Protein AF-A0A3S2DF10-F1 (afdb_monomer)

Sequence (68 aa):
MMVAGIGCRKGVGVEDVLAAIETALEAHGLAMTALSALATAAFKKDEEAIAAAGRTLSLPVIVVDDSA

Radius of gyration: 11.54 Å; Cα contacts (8 Å, |Δi|>4): 86; chains: 1; bounding box: 27×20×29 Å

Foldseek 3Di:
DDEAEDDDDPPDALVNRLVVLCVVQVVVVHDLVVHQAYEYEPPCPPPPSRVVNCVVSVHHYHYDYPPD

Secondary structure (DSSP, 8-state):
--EEE----TT--HHHHHHHHHHHHHTTT--GGG--EEEEETT-TT-HHHHHHHHHTT--EEEEPS--

Nearest PDB structures (foldseek):
  2w6k-assembly1_A  TM=9.568E-01  e=1.698E-04  Pseudomonas aeruginosa
  2w6l-assembly1_A  TM=9.592E-01  e=2.756E-04  Pseudomonas aeruginosa
  3by5-assembly1_A-2  TM=9.076E-01  e=1.380E-04  Agrobacterium fabrum str. C58
  2h3g-assembly1_X-2  TM=7.735E-01  e=2.601E-01  Bacillus anthracis str. Ames
  3lrx-assembly3_C  TM=4.475E-01  e=2.380E+00  Pyrococcus furiosus

Mean predicted aligned error: 4.53 Å

pLDDT: mean 87.8, std 12.15, range [50.38, 96.69]

Solvent-accessible surface area (backbone atoms only — not comparable to full-atom values): 4144 Å² total; per-residue (Å²): 137,38,71,48,79,53,86,83,65,92,88,57,50,38,66,59,53,46,51,52,52,50,54,58,30,52,77,68,77,42,59,82,82,62,51,63,28,39,32,34,62,55,93,48,90,78,50,59,25,59,57,45,35,21,59,77,68,73,31,57,69,44,74,44,68,90,85,123

Structure (mmCIF, N/CA/C/O backbone):
data_AF-A0A3S2DF10-F1
#
_entry.id   AF-A0A3S2DF10-F1
#
loop_
_atom_site.group_PDB
_atom_site.id
_atom_site.type_symbol
_atom_site.label_atom_id
_atom_site.label_alt_id
_atom_site.label_comp_id
_atom_site.label_asym_id
_atom_site.label_entity_id
_atom_site.label_seq_id
_atom_site.pdbx_PDB_ins_code
_atom_site.Cartn_x
_atom_site.Cartn_y
_atom_site.Cartn_z
_atom_site.occupancy
_atom_site.B_iso_or_equiv
_atom_site.auth_seq_id
_atom_site.auth_comp_id
_atom_site.auth_asym_id
_atom_site.auth_atom_id
_atom_site.pdbx_PDB_model_num
ATOM 1 N N . MET A 1 1 ? -13.549 -6.609 -0.717 1.00 82.69 1 MET A N 1
ATOM 2 C CA . MET A 1 1 ? -12.077 -6.580 -0.832 1.00 82.69 1 MET A CA 1
ATOM 3 C C . MET A 1 1 ? -11.708 -5.289 -1.537 1.00 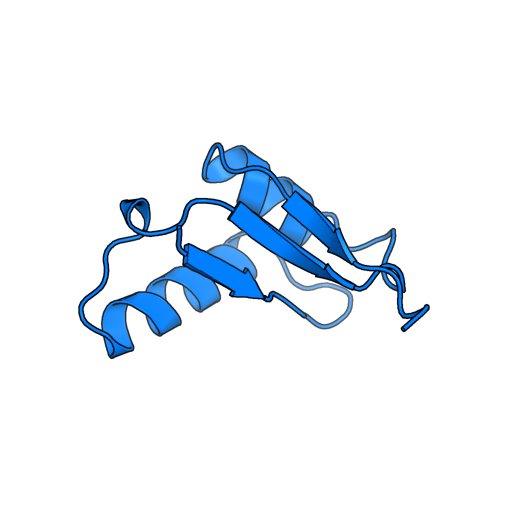82.69 1 MET A C 1
ATOM 5 O O . MET A 1 1 ? -12.328 -5.006 -2.556 1.00 82.69 1 MET A O 1
ATOM 9 N N . MET A 1 2 ? -10.783 -4.503 -0.989 1.00 93.75 2 MET A N 1
ATOM 10 C CA . MET A 1 2 ? -10.355 -3.228 -1.580 1.00 93.75 2 MET A CA 1
ATOM 11 C C . MET A 1 2 ? -8.853 -3.279 -1.865 1.00 93.75 2 MET A C 1
ATOM 13 O O . MET A 1 2 ? -8.093 -3.805 -1.053 1.00 93.75 2 MET A O 1
ATOM 17 N N . VAL A 1 3 ? -8.432 -2.778 -3.024 1.00 94.81 3 VAL A N 1
ATOM 18 C CA . VAL A 1 3 ? -7.037 -2.832 -3.481 1.00 94.81 3 VAL A CA 1
ATOM 19 C C . VAL A 1 3 ? -6.610 -1.439 -3.918 1.00 94.81 3 VAL A C 1
ATOM 21 O O . VAL A 1 3 ? -7.331 -0.798 -4.680 1.00 94.81 3 VAL A O 1
ATOM 24 N N . ALA A 1 4 ? -5.447 -0.982 -3.454 1.00 94.88 4 ALA A N 1
ATOM 25 C CA . ALA A 1 4 ? -4.872 0.288 -3.888 1.00 94.88 4 ALA A CA 1
ATOM 26 C C . ALA A 1 4 ? -3.871 0.050 -5.026 1.00 94.88 4 ALA A C 1
ATOM 28 O O . ALA A 1 4 ? -2.874 -0.647 -4.844 1.00 94.88 4 ALA A O 1
ATOM 29 N N . GLY A 1 5 ? -4.143 0.621 -6.201 1.00 93.56 5 GLY A N 1
ATOM 30 C CA . GLY A 1 5 ? -3.195 0.652 -7.314 1.00 93.56 5 GLY A CA 1
ATOM 31 C C . GLY A 1 5 ? -2.162 1.754 -7.097 1.00 93.56 5 GLY A C 1
ATOM 32 O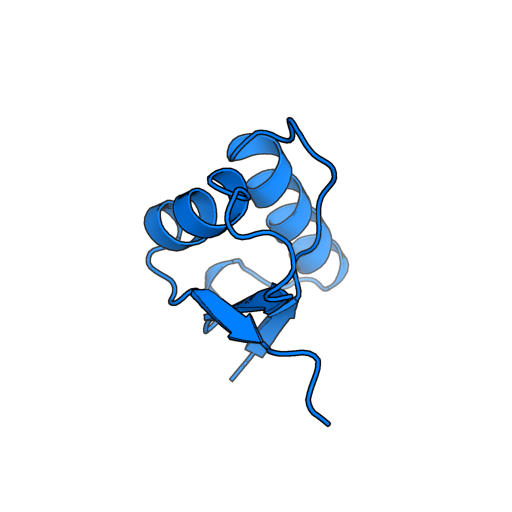 O . GLY A 1 5 ? -2.523 2.925 -7.020 1.00 93.56 5 GLY A O 1
ATOM 33 N N . ILE A 1 6 ? -0.889 1.385 -6.995 1.00 92.38 6 ILE A N 1
ATOM 34 C CA . ILE A 1 6 ? 0.220 2.283 -6.687 1.00 92.38 6 ILE A CA 1
ATOM 35 C C . ILE A 1 6 ? 1.151 2.369 -7.891 1.00 92.38 6 ILE A C 1
ATOM 37 O O . ILE A 1 6 ? 1.605 1.357 -8.422 1.00 92.38 6 ILE A O 1
ATOM 41 N N . GLY A 1 7 ? 1.476 3.595 -8.292 1.00 89.00 7 GLY A N 1
ATOM 42 C CA . GLY A 1 7 ? 2.537 3.870 -9.251 1.00 89.00 7 GLY A CA 1
ATOM 43 C C . GLY A 1 7 ? 3.300 5.119 -8.836 1.00 89.00 7 GLY A C 1
ATOM 44 O O . GLY A 1 7 ? 2.698 6.167 -8.614 1.00 89.00 7 GLY A O 1
ATOM 45 N N . CYS A 1 8 ? 4.625 5.024 -8.742 1.00 86.62 8 CYS A N 1
ATOM 46 C CA . CYS A 1 8 ? 5.475 6.152 -8.360 1.00 86.62 8 CYS A CA 1
ATOM 47 C C . CYS A 1 8 ? 6.526 6.484 -9.434 1.00 86.62 8 CYS 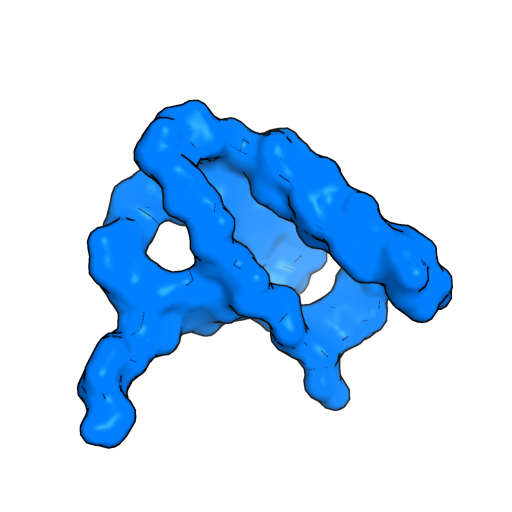A C 1
ATOM 49 O O . CYS A 1 8 ? 6.526 5.921 -10.524 1.00 86.62 8 CYS A O 1
ATOM 51 N N . ARG A 1 9 ? 7.388 7.479 -9.217 1.00 86.44 9 ARG A N 1
ATOM 52 C CA . ARG A 1 9 ? 8.556 7.716 -10.090 1.00 86.44 9 ARG A CA 1
ATOM 53 C C . ARG A 1 9 ? 9.771 6.987 -9.507 1.00 86.44 9 ARG A C 1
ATOM 55 O O . ARG A 1 9 ? 9.747 6.557 -8.360 1.00 86.44 9 ARG A O 1
ATOM 62 N N . LYS A 1 10 ? 10.851 6.856 -10.285 1.00 80.50 10 LYS A N 1
ATOM 63 C CA . LYS A 1 10 ? 12.125 6.340 -9.754 1.00 80.50 10 LYS A CA 1
ATOM 64 C C . LYS A 1 10 ? 12.627 7.246 -8.623 1.00 80.50 10 LYS A C 1
ATOM 66 O O . LYS A 1 10 ? 12.542 8.465 -8.749 1.00 80.50 10 LYS A O 1
ATOM 71 N N . GLY A 1 11 ? 13.172 6.643 -7.565 1.00 82.44 11 GLY A N 1
ATOM 72 C CA . GLY A 1 11 ? 13.732 7.360 -6.413 1.00 82.44 11 GLY A CA 1
ATOM 73 C C . GLY A 1 11 ? 12.716 7.794 -5.350 1.00 82.44 11 GLY A C 1
ATOM 74 O O . GLY A 1 11 ? 13.098 8.514 -4.437 1.00 82.44 11 GLY A O 1
ATOM 75 N N . VAL A 1 12 ? 11.451 7.377 -5.458 1.00 89.25 12 VAL A N 1
ATOM 76 C CA . VAL A 1 12 ? 10.439 7.597 -4.411 1.00 89.25 12 VAL A CA 1
ATOM 77 C C . VAL A 1 12 ? 10.722 6.691 -3.211 1.00 89.25 12 VAL A C 1
ATOM 79 O O . VAL A 1 12 ? 11.067 5.521 -3.394 1.00 89.25 12 VAL A O 1
ATOM 82 N N . GLY A 1 13 ? 10.605 7.234 -1.997 1.00 90.69 13 GLY A N 1
ATOM 83 C CA . GLY A 1 13 ? 10.821 6.495 -0.756 1.00 90.69 13 GLY A CA 1
ATOM 84 C C . GLY A 1 13 ? 9.587 5.713 -0.301 1.00 90.69 13 GLY A C 1
ATOM 85 O O . GLY A 1 13 ? 8.469 5.952 -0.749 1.00 90.69 13 GLY A O 1
ATOM 86 N N . VAL A 1 14 ? 9.784 4.779 0.633 1.00 92.88 14 VAL A N 1
ATOM 87 C CA . VAL A 1 14 ? 8.683 4.014 1.252 1.00 92.88 14 VAL A CA 1
ATOM 88 C C . VAL A 1 14 ? 7.685 4.947 1.940 1.00 92.88 14 VAL A C 1
ATOM 90 O O . VAL A 1 14 ? 6.481 4.789 1.771 1.00 92.88 14 VAL A O 1
ATOM 93 N N . 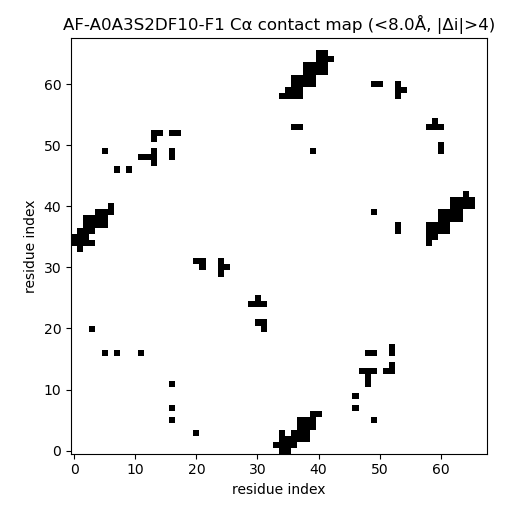GLU A 1 15 ? 8.190 5.949 2.661 1.00 94.56 15 GLU A N 1
ATOM 94 C CA . GLU A 1 15 ? 7.380 6.920 3.405 1.00 94.56 15 GLU A CA 1
ATOM 95 C C . GLU A 1 15 ? 6.469 7.736 2.479 1.00 94.56 15 GLU A C 1
ATOM 97 O O . GLU A 1 15 ? 5.307 7.956 2.801 1.00 94.56 15 GLU A O 1
ATOM 102 N N . ASP A 1 16 ? 6.957 8.116 1.294 1.00 94.31 16 ASP A N 1
ATOM 103 C CA . ASP A 1 16 ? 6.155 8.835 0.297 1.00 94.31 16 ASP A CA 1
ATOM 104 C C . ASP A 1 16 ? 4.997 7.967 -0.217 1.00 94.31 16 ASP A C 1
ATOM 106 O O . ASP A 1 16 ? 3.885 8.453 -0.426 1.00 94.31 16 ASP A O 1
ATOM 110 N N . VAL A 1 17 ? 5.247 6.666 -0.412 1.00 93.88 17 VAL A N 1
ATOM 111 C CA . VAL A 1 17 ? 4.209 5.708 -0.813 1.00 93.88 17 VAL A CA 1
ATOM 112 C C . VAL A 1 17 ? 3.169 5.557 0.294 1.00 93.88 17 VAL A C 1
ATOM 114 O O . VAL A 1 17 ? 1.974 5.589 0.006 1.00 93.88 17 VAL A O 1
ATOM 117 N N . LEU A 1 18 ? 3.5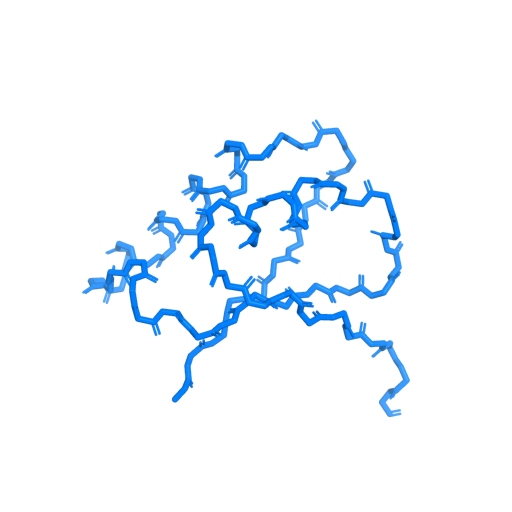97 5.424 1.551 1.00 95.25 18 LEU A N 1
ATOM 118 C CA . LEU A 1 18 ? 2.686 5.308 2.693 1.00 95.25 18 LEU A CA 1
ATOM 119 C C . LEU A 1 18 ? 1.833 6.571 2.860 1.00 95.25 18 LEU A C 1
ATOM 121 O O . LEU A 1 18 ? 0.612 6.456 2.962 1.00 95.25 18 LEU A O 1
ATOM 125 N N . ALA A 1 19 ? 2.448 7.753 2.784 1.00 96.00 19 ALA A N 1
ATOM 126 C CA . ALA A 1 19 ? 1.747 9.032 2.862 1.00 96.00 19 ALA A CA 1
ATOM 127 C C . ALA A 1 19 ? 0.726 9.197 1.725 1.00 96.00 19 ALA A C 1
ATOM 129 O O . ALA A 1 19 ? -0.385 9.681 1.949 1.00 96.00 19 ALA A O 1
ATOM 130 N N . ALA A 1 20 ? 1.062 8.759 0.506 1.00 95.50 20 ALA A N 1
ATOM 131 C CA . ALA A 1 20 ? 0.132 8.790 -0.621 1.00 95.50 20 ALA A CA 1
ATOM 132 C C . ALA A 1 20 ? -1.073 7.857 -0.413 1.00 95.50 20 ALA A C 1
ATOM 134 O O . ALA A 1 20 ? -2.198 8.232 -0.748 1.00 95.50 20 ALA A O 1
ATOM 135 N N . ILE A 1 21 ? -0.854 6.660 0.147 1.00 95.19 21 ILE A N 1
ATOM 136 C CA . ILE A 1 21 ? -1.936 5.717 0.465 1.00 95.19 21 ILE A CA 1
ATOM 137 C C . ILE A 1 21 ? -2.847 6.302 1.548 1.00 95.19 21 ILE A C 1
ATOM 139 O O . ILE A 1 21 ? -4.063 6.321 1.366 1.00 95.19 21 ILE A O 1
ATOM 143 N N . GLU A 1 22 ? -2.269 6.797 2.642 1.00 96.06 22 GLU A N 1
ATOM 144 C CA . GLU A 1 22 ? -3.016 7.398 3.751 1.00 96.06 22 GLU A CA 1
ATOM 145 C C . GLU A 1 22 ? -3.861 8.577 3.265 1.00 96.06 22 GLU A C 1
ATOM 147 O O . GLU A 1 22 ? -5.079 8.560 3.421 1.00 96.06 22 GLU A O 1
ATOM 152 N N . THR A 1 23 ? -3.247 9.522 2.547 1.00 96.56 23 THR A N 1
ATOM 153 C CA . THR A 1 23 ? -3.944 10.694 1.991 1.00 96.56 23 THR A CA 1
ATOM 154 C C . THR A 1 23 ? -5.120 10.287 1.097 1.00 96.56 23 THR A C 1
ATOM 156 O O . THR A 1 23 ? -6.197 10.885 1.159 1.00 96.56 23 THR A O 1
ATOM 159 N N . ALA A 1 24 ? -4.942 9.265 0.253 1.00 95.69 24 ALA A N 1
ATOM 160 C CA . ALA A 1 24 ? -6.003 8.794 -0.634 1.00 95.69 24 ALA A CA 1
ATOM 161 C C . ALA A 1 24 ? -7.169 8.160 0.140 1.00 95.69 24 ALA A C 1
ATOM 163 O O . ALA A 1 24 ? -8.329 8.356 -0.223 1.00 95.69 24 ALA A O 1
ATOM 164 N N . LEU A 1 25 ? -6.881 7.411 1.204 1.00 95.69 25 LEU A N 1
ATOM 165 C CA . LEU A 1 25 ? -7.915 6.800 2.036 1.00 95.69 25 LEU A CA 1
ATOM 166 C C . LEU A 1 25 ? -8.645 7.842 2.884 1.00 95.69 25 LEU A C 1
ATOM 168 O O . LEU A 1 25 ? -9.877 7.824 2.929 1.00 95.69 25 LEU A O 1
ATOM 172 N N . GLU A 1 26 ? -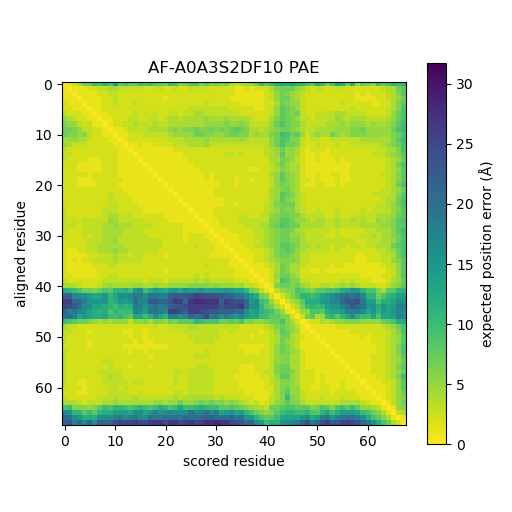7.919 8.784 3.484 1.00 95.88 26 GLU A N 1
ATOM 173 C CA . GLU A 1 26 ? -8.490 9.883 4.267 1.00 95.88 26 GLU A CA 1
ATOM 174 C C . GLU A 1 26 ? -9.445 10.742 3.436 1.00 95.88 26 GLU A C 1
ATOM 176 O O . GLU A 1 26 ? -10.536 11.076 3.905 1.00 95.88 26 GLU A O 1
ATOM 181 N N . ALA A 1 27 ? -9.103 11.018 2.173 1.00 95.88 27 ALA A N 1
ATOM 182 C CA . ALA A 1 27 ? -9.978 11.732 1.240 1.00 95.88 27 ALA A CA 1
ATOM 183 C C . ALA A 1 27 ? -11.337 11.035 1.019 1.00 95.88 27 ALA A C 1
ATOM 185 O O . ALA A 1 27 ? -12.308 11.674 0.610 1.00 95.88 27 ALA A O 1
ATOM 186 N N . HIS A 1 28 ? -11.421 9.737 1.316 1.00 93.75 28 HIS A N 1
ATOM 187 C CA . HIS A 1 28 ? -12.637 8.931 1.241 1.00 93.75 28 HIS A CA 1
ATOM 188 C C . HIS A 1 28 ? -13.168 8.494 2.616 1.00 93.75 28 HIS A C 1
ATOM 190 O O . HIS A 1 28 ? -14.107 7.698 2.675 1.00 93.75 28 HIS A O 1
ATOM 196 N N . GLY A 1 29 ? -12.607 9.007 3.718 1.00 95.06 29 GLY A N 1
ATOM 197 C CA . GLY A 1 29 ? -12.992 8.624 5.080 1.00 95.06 29 GLY A CA 1
ATOM 198 C C . GLY A 1 29 ? -12.706 7.153 5.403 1.00 95.06 29 GLY A C 1
ATOM 199 O O . GLY A 1 29 ? -13.409 6.548 6.215 1.00 95.06 29 GLY A O 1
ATOM 200 N N . LEU A 1 30 ? -11.717 6.559 4.735 1.00 95.56 30 LEU A N 1
ATOM 201 C CA . LEU A 1 30 ? -11.320 5.166 4.896 1.00 95.56 30 LEU A CA 1
ATOM 202 C C . LEU A 1 30 ? -10.066 5.063 5.764 1.00 95.56 30 LEU A C 1
ATOM 204 O O . LEU A 1 30 ? -9.196 5.926 5.742 1.00 95.56 30 LEU A O 1
ATOM 208 N N . ALA A 1 31 ? -9.961 3.967 6.509 1.00 93.06 31 ALA A N 1
ATOM 209 C CA . ALA A 1 31 ? -8.757 3.629 7.258 1.00 93.06 31 ALA A CA 1
ATOM 210 C C . ALA A 1 31 ? -7.825 2.740 6.422 1.00 93.06 31 ALA A C 1
ATOM 212 O O . ALA A 1 31 ? -8.288 1.984 5.567 1.00 93.06 31 ALA A O 1
ATOM 213 N N . MET A 1 32 ? -6.528 2.733 6.747 1.00 90.19 32 MET A N 1
ATOM 214 C CA . MET A 1 32 ? -5.530 1.825 6.149 1.00 90.19 32 MET A CA 1
ATOM 215 C C . MET A 1 32 ? -5.953 0.349 6.200 1.00 90.19 32 MET A C 1
ATOM 217 O O . MET A 1 32 ? -5.696 -0.414 5.273 1.00 90.19 32 MET A O 1
ATOM 221 N N . THR A 1 33 ? -6.671 -0.045 7.254 1.00 92.94 33 THR A N 1
ATOM 222 C CA . THR A 1 33 ? -7.205 -1.402 7.454 1.00 92.94 33 THR A CA 1
ATOM 223 C C . THR A 1 33 ? -8.327 -1.784 6.486 1.00 92.94 33 THR A C 1
ATOM 225 O O . THR A 1 33 ? -8.690 -2.957 6.413 1.00 92.94 33 THR A O 1
ATOM 228 N N . ALA A 1 34 ? -8.883 -0.829 5.734 1.00 94.00 34 ALA A N 1
ATOM 229 C CA . ALA A 1 34 ? -9.848 -1.116 4.676 1.00 94.00 34 ALA A CA 1
ATOM 230 C C . ALA A 1 34 ? -9.186 -1.802 3.467 1.00 94.00 34 ALA A C 1
ATOM 232 O O . ALA A 1 34 ? -9.867 -2.496 2.704 1.00 94.00 34 ALA A O 1
ATOM 233 N N . LEU A 1 35 ? -7.871 -1.628 3.291 1.00 95.88 35 LEU A N 1
ATOM 234 C CA . LEU A 1 35 ? -7.121 -2.248 2.208 1.00 95.88 35 LEU A CA 1
ATOM 235 C C . LEU A 1 35 ? -6.858 -3.726 2.483 1.00 95.88 35 LEU A C 1
ATOM 237 O O . LEU A 1 35 ? -6.504 -4.142 3.580 1.00 95.88 35 LEU A O 1
ATOM 241 N N . SER A 1 36 ? -7.018 -4.525 1.435 1.00 96.69 36 SER A N 1
ATOM 242 C CA . SER A 1 36 ? -6.755 -5.964 1.441 1.00 96.69 36 SER A CA 1
ATOM 243 C C . SER A 1 36 ? -5.488 -6.328 0.659 1.00 96.69 36 SER A C 1
ATOM 245 O O . SER A 1 36 ? -4.962 -7.421 0.840 1.00 96.69 36 SER A O 1
ATOM 247 N N . ALA A 1 37 ? -5.018 -5.444 -0.227 1.00 95.62 37 ALA A N 1
ATOM 248 C CA . ALA A 1 37 ? -3.797 -5.608 -1.013 1.00 95.62 37 ALA A CA 1
ATOM 249 C C . ALA A 1 37 ? -3.341 -4.266 -1.613 1.00 95.62 37 ALA A C 1
ATOM 251 O O . ALA A 1 37 ? -4.136 -3.328 -1.742 1.00 95.62 37 ALA A O 1
ATOM 252 N N . LEU A 1 38 ? -2.085 -4.217 -2.049 1.00 94.44 38 LEU A N 1
ATOM 253 C CA . LEU A 1 38 ? -1.566 -3.203 -2.968 1.00 94.44 38 LEU A CA 1
ATOM 254 C C . LEU A 1 38 ? -1.376 -3.831 -4.351 1.00 94.44 38 LEU A C 1
ATOM 256 O O . LEU A 1 38 ? -1.084 -5.022 -4.449 1.00 94.44 38 LEU A O 1
ATOM 260 N N . ALA A 1 39 ? -1.504 -3.049 -5.416 1.00 93.19 39 ALA A N 1
ATOM 261 C CA . ALA A 1 39 ? -1.221 -3.484 -6.780 1.00 93.19 39 ALA A CA 1
ATOM 262 C C . ALA A 1 39 ? -0.256 -2.513 -7.468 1.00 93.19 39 ALA A C 1
ATOM 264 O O . ALA A 1 39 ? -0.365 -1.309 -7.273 1.00 93.19 39 ALA A O 1
ATOM 265 N N . THR A 1 40 ? 0.673 -3.013 -8.279 1.00 91.25 40 THR A N 1
ATOM 266 C CA . THR A 1 40 ? 1.575 -2.192 -9.109 1.00 91.25 40 THR A CA 1
ATOM 267 C C . THR A 1 40 ? 1.831 -2.871 -10.454 1.00 91.25 40 THR A C 1
ATOM 269 O O . THR A 1 40 ? 1.607 -4.072 -10.596 1.00 91.25 40 THR A O 1
ATOM 272 N N . ALA A 1 41 ? 2.285 -2.116 -11.453 1.00 86.69 41 ALA A N 1
ATOM 273 C CA . ALA A 1 41 ? 2.583 -2.637 -12.784 1.00 86.69 41 ALA A CA 1
ATOM 274 C C . ALA A 1 41 ? 3.949 -3.352 -12.843 1.00 86.69 41 ALA A C 1
ATOM 276 O O . ALA A 1 41 ? 4.923 -2.920 -12.221 1.00 86.69 41 ALA A O 1
ATOM 277 N N . ALA A 1 42 ? 4.053 -4.402 -13.664 1.00 69.12 42 ALA A N 1
ATOM 278 C CA . ALA A 1 42 ? 5.260 -5.221 -13.836 1.00 69.12 42 ALA A CA 1
ATOM 279 C C . ALA A 1 42 ? 6.493 -4.448 -14.342 1.00 69.12 42 ALA A C 1
ATOM 281 O O . ALA A 1 42 ? 7.630 -4.854 -14.090 1.00 69.12 42 ALA A O 1
ATOM 282 N N . PHE A 1 43 ? 6.291 -3.306 -15.009 1.00 59.34 43 PHE A N 1
ATOM 283 C CA . PHE A 1 43 ? 7.352 -2.553 -15.688 1.00 59.34 43 PHE A CA 1
ATOM 284 C C . PHE A 1 43 ? 8.347 -1.841 -14.752 1.00 59.34 43 PHE A C 1
ATOM 286 O O . PHE A 1 43 ? 9.210 -1.089 -15.209 1.00 59.34 43 PHE A O 1
ATOM 293 N N . LYS A 1 44 ? 8.258 -2.063 -13.436 1.00 51.88 44 LYS A N 1
ATOM 294 C CA . LYS A 1 44 ? 9.163 -1.469 -12.449 1.00 51.88 44 LYS A CA 1
ATOM 295 C C . LYS A 1 44 ? 9.554 -2.454 -11.359 1.00 51.88 44 LYS A C 1
ATOM 297 O O . LYS A 1 44 ? 9.303 -2.261 -10.174 1.00 51.88 44 LYS A O 1
ATOM 302 N N . LYS A 1 45 ? 10.271 -3.487 -11.787 1.00 50.38 45 LYS A N 1
ATOM 303 C CA . LYS A 1 45 ? 10.958 -4.461 -10.927 1.00 50.38 45 LYS A CA 1
ATOM 304 C C . LYS A 1 45 ? 11.925 -3.831 -9.895 1.00 50.38 45 LYS A C 1
ATOM 306 O O . LYS A 1 45 ? 12.360 -4.537 -8.997 1.00 50.38 45 LYS A O 1
ATOM 311 N N . ASP A 1 46 ? 12.196 -2.524 -10.003 1.00 54.66 46 ASP A N 1
ATOM 312 C CA . ASP A 1 46 ? 13.029 -1.715 -9.100 1.00 54.66 46 ASP A CA 1
ATOM 313 C C . ASP A 1 46 ? 12.232 -0.835 -8.106 1.00 54.66 46 ASP A C 1
ATOM 315 O O . ASP A 1 46 ? 12.823 -0.015 -7.404 1.00 54.66 46 ASP A O 1
ATOM 319 N N . GLU A 1 47 ? 10.897 -0.934 -8.024 1.00 63.00 47 GLU A N 1
ATOM 320 C CA . GLU A 1 47 ? 10.116 -0.182 -7.022 1.00 63.00 47 GLU A CA 1
ATOM 321 C C . GLU A 1 47 ? 10.151 -0.878 -5.650 1.00 63.00 47 GLU A C 1
ATOM 323 O O . GLU A 1 47 ? 9.136 -1.336 -5.115 1.00 63.00 47 GLU A O 1
ATOM 328 N N . GLU A 1 48 ? 11.347 -0.915 -5.049 1.00 78.94 48 GLU A N 1
ATOM 329 C CA . GLU A 1 48 ? 11.559 -1.359 -3.664 1.00 78.94 48 GLU A CA 1
ATOM 330 C C . GLU A 1 48 ? 10.616 -0.644 -2.690 1.00 78.94 48 GLU A C 1
ATOM 332 O O . GLU A 1 48 ? 10.170 -1.252 -1.718 1.00 78.94 48 GLU A O 1
ATOM 337 N N . ALA A 1 49 ? 10.261 0.611 -2.985 1.00 89.50 49 ALA A N 1
ATOM 338 C CA . ALA A 1 49 ? 9.370 1.427 -2.175 1.00 89.50 49 ALA A CA 1
ATOM 339 C C . ALA A 1 49 ? 7.963 0.832 -2.020 1.00 89.50 49 ALA A C 1
ATOM 341 O O . ALA A 1 49 ? 7.455 0.760 -0.903 1.00 89.50 49 ALA A O 1
ATOM 342 N N . ILE A 1 50 ? 7.348 0.343 -3.104 1.00 90.88 50 ILE A N 1
ATOM 343 C CA . ILE A 1 50 ? 5.992 -0.233 -3.051 1.00 90.88 50 ILE A CA 1
ATOM 344 C C . ILE A 1 50 ? 6.021 -1.596 -2.363 1.00 90.88 50 ILE A C 1
ATOM 346 O O . ILE A 1 50 ? 5.178 -1.890 -1.515 1.00 90.88 50 ILE A O 1
ATOM 350 N N . ALA A 1 51 ? 7.017 -2.423 -2.687 1.00 90.19 51 ALA A N 1
ATOM 351 C CA . ALA A 1 51 ? 7.187 -3.712 -2.027 1.00 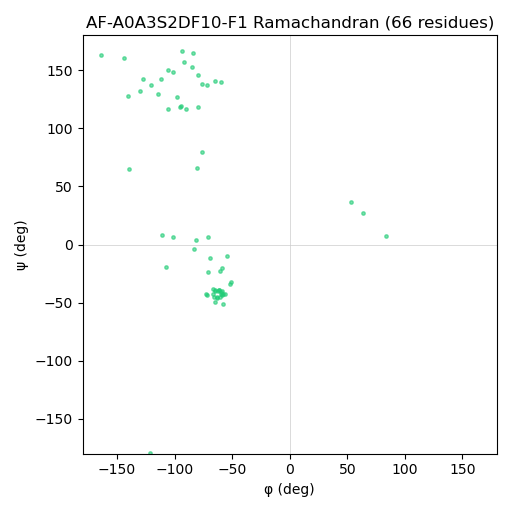90.19 51 ALA A CA 1
ATOM 352 C C . ALA A 1 51 ? 7.446 -3.542 -0.518 1.00 90.19 51 ALA A C 1
ATOM 354 O O . ALA A 1 51 ? 6.917 -4.303 0.293 1.00 90.19 51 ALA A O 1
ATOM 355 N N . ALA A 1 52 ? 8.239 -2.540 -0.131 1.00 92.62 52 ALA A N 1
ATOM 356 C CA . ALA A 1 52 ? 8.478 -2.189 1.262 1.00 92.62 52 ALA A CA 1
ATOM 357 C C . ALA A 1 52 ? 7.221 -1.652 1.947 1.00 92.62 52 ALA A C 1
ATOM 359 O O . ALA A 1 52 ? 6.929 -2.101 3.049 1.00 92.62 52 ALA A O 1
ATOM 360 N N . ALA A 1 53 ? 6.440 -0.792 1.290 1.00 93.88 53 ALA A N 1
ATOM 361 C CA . ALA A 1 53 ? 5.172 -0.308 1.833 1.00 93.88 53 ALA A CA 1
ATOM 362 C C . ALA A 1 53 ? 4.202 -1.468 2.103 1.00 93.88 53 ALA A C 1
ATOM 364 O O . ALA A 1 53 ? 3.616 -1.540 3.180 1.00 93.88 53 ALA A O 1
ATOM 365 N N . GLY A 1 54 ? 4.106 -2.437 1.186 1.00 93.81 54 GLY A N 1
ATOM 366 C CA . GLY A 1 54 ? 3.329 -3.660 1.409 1.00 93.81 54 GLY A CA 1
ATOM 367 C C . GLY A 1 54 ? 3.797 -4.449 2.634 1.00 93.81 54 GLY A C 1
ATOM 368 O O . GLY A 1 54 ? 2.975 -4.861 3.448 1.00 93.81 54 GLY A O 1
ATOM 369 N N . ARG A 1 55 ? 5.117 -4.588 2.831 1.00 94.25 55 ARG A N 1
ATOM 370 C CA . ARG A 1 55 ? 5.676 -5.214 4.044 1.00 94.25 55 ARG A CA 1
ATOM 371 C C . ARG A 1 55 ? 5.339 -4.425 5.310 1.00 94.25 55 ARG A C 1
ATOM 373 O O . ARG A 1 55 ? 4.909 -5.037 6.282 1.00 94.25 55 ARG A O 1
ATOM 380 N N . THR A 1 56 ? 5.486 -3.100 5.295 1.00 95.12 56 THR A N 1
ATOM 381 C CA . THR A 1 56 ? 5.157 -2.229 6.437 1.00 95.12 56 THR A CA 1
ATOM 382 C C . THR A 1 56 ? 3.684 -2.346 6.823 1.00 95.12 56 THR A C 1
ATOM 384 O O . THR A 1 56 ? 3.359 -2.438 8.003 1.00 95.12 56 THR A O 1
ATOM 387 N N . LEU A 1 57 ? 2.793 -2.417 5.833 1.00 94.06 57 LEU A N 1
ATOM 388 C CA . LEU A 1 57 ? 1.351 -2.551 6.044 1.00 94.06 57 LEU A CA 1
ATOM 389 C C . LEU A 1 57 ? 0.896 -3.996 6.283 1.00 94.06 57 LEU A C 1
ATOM 391 O O . LEU A 1 57 ? -0.281 -4.224 6.544 1.00 94.06 57 LEU A O 1
ATOM 395 N N . SER A 1 58 ? 1.805 -4.973 6.200 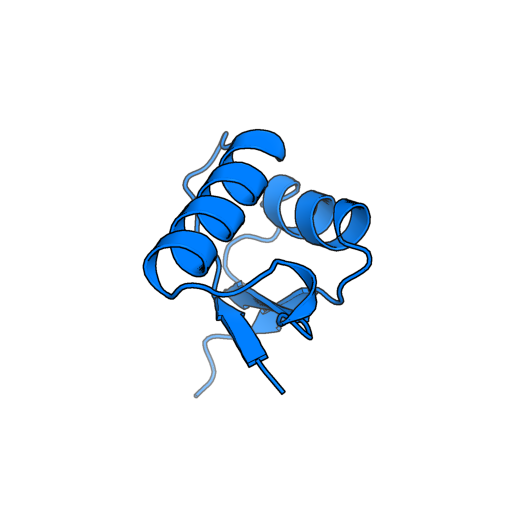1.00 95.69 58 SER A N 1
ATOM 396 C CA . SER A 1 58 ? 1.472 -6.405 6.221 1.00 95.69 58 SER A CA 1
ATOM 397 C C . SER A 1 58 ? 0.413 -6.790 5.175 1.00 95.69 58 SER A C 1
ATOM 399 O O . SER A 1 58 ? -0.440 -7.643 5.421 1.00 95.69 58 SER A O 1
ATOM 401 N N . LEU A 1 59 ? 0.471 -6.161 3.998 1.00 95.38 59 LEU A N 1
ATOM 402 C CA . LEU A 1 59 ? -0.437 -6.396 2.879 1.00 95.38 59 LEU A CA 1
ATOM 403 C C . LEU A 1 59 ? 0.295 -7.056 1.704 1.00 95.38 59 LEU A C 1
ATOM 405 O O . LEU A 1 59 ? 1.441 -6.703 1.404 1.00 95.38 59 LEU A O 1
ATOM 409 N N . PRO A 1 60 ? -0.359 -7.983 0.985 1.00 94.44 60 PRO A N 1
ATOM 410 C CA . PRO A 1 60 ? 0.206 -8.531 -0.238 1.00 94.44 60 PRO A CA 1
ATOM 411 C C . PRO A 1 60 ? 0.339 -7.439 -1.311 1.00 94.44 60 PRO A C 1
ATOM 413 O O . PRO A 1 60 ? -0.554 -6.605 -1.472 1.00 94.44 60 PRO A O 1
ATOM 416 N N . VAL A 1 61 ? 1.440 -7.480 -2.070 1.00 92.50 61 VAL A N 1
ATOM 417 C CA . VAL A 1 61 ? 1.656 -6.634 -3.253 1.00 92.50 61 VAL A CA 1
ATOM 418 C C . VAL A 1 61 ? 1.492 -7.481 -4.508 1.00 92.50 61 VAL A C 1
ATOM 420 O O . VAL A 1 61 ? 2.247 -8.425 -4.737 1.00 92.50 61 VAL A O 1
ATOM 423 N N . ILE A 1 62 ? 0.493 -7.141 -5.313 1.00 92.19 62 ILE A N 1
ATOM 424 C CA . ILE A 1 62 ? 0.142 -7.820 -6.555 1.00 92.19 62 ILE A CA 1
ATOM 425 C C . ILE A 1 62 ? 0.838 -7.092 -7.702 1.00 92.19 62 ILE A C 1
ATOM 427 O O . ILE A 1 62 ? 0.594 -5.911 -7.942 1.00 92.19 62 ILE A O 1
ATOM 431 N N . VAL A 1 63 ? 1.704 -7.798 -8.421 1.00 88.94 63 VAL A N 1
ATOM 432 C CA . VAL A 1 63 ? 2.325 -7.274 -9.640 1.00 88.94 63 VAL A CA 1
ATOM 433 C C . VAL A 1 63 ? 1.440 -7.651 -10.821 1.00 88.94 63 VAL A C 1
ATOM 435 O O . VAL A 1 63 ? 1.234 -8.834 -11.086 1.00 88.94 63 VAL A O 1
ATOM 438 N N . VAL A 1 64 ? 0.890 -6.645 -11.495 1.00 86.81 64 VAL A N 1
ATOM 439 C CA . VAL A 1 64 ? -0.010 -6.798 -12.641 1.00 86.81 64 VAL A CA 1
ATOM 440 C C . VAL A 1 64 ? 0.797 -6.625 -13.923 1.00 86.81 64 VAL A C 1
ATOM 442 O O . VAL A 1 64 ? 1.522 -5.640 -14.081 1.00 86.81 64 VAL A O 1
ATOM 445 N N . ASP A 1 65 ? 0.701 -7.602 -14.817 1.00 81.69 65 ASP A N 1
ATOM 446 C CA . ASP A 1 65 ? 1.328 -7.559 -16.137 1.00 81.69 65 ASP A CA 1
ATOM 447 C C . ASP A 1 65 ? 0.427 -6.812 -17.136 1.00 81.69 65 ASP A C 1
ATOM 449 O O . ASP A 1 65 ? -0.791 -6.790 -16.968 1.00 81.69 65 ASP A O 1
ATOM 453 N N . ASP A 1 66 ? 1.014 -6.197 -18.165 1.00 67.44 66 ASP A N 1
ATOM 454 C CA . ASP A 1 66 ? 0.283 -5.413 -19.183 1.00 67.44 66 ASP A CA 1
ATOM 455 C C . ASP A 1 66 ? -0.357 -6.303 -20.270 1.00 67.44 66 ASP A C 1
ATOM 457 O O . ASP A 1 66 ? -0.937 -5.827 -21.242 1.00 67.44 66 ASP A O 1
ATOM 461 N N . SER A 1 67 ? -0.247 -7.622 -20.113 1.00 61.94 67 SER A N 1
ATOM 462 C CA . SER A 1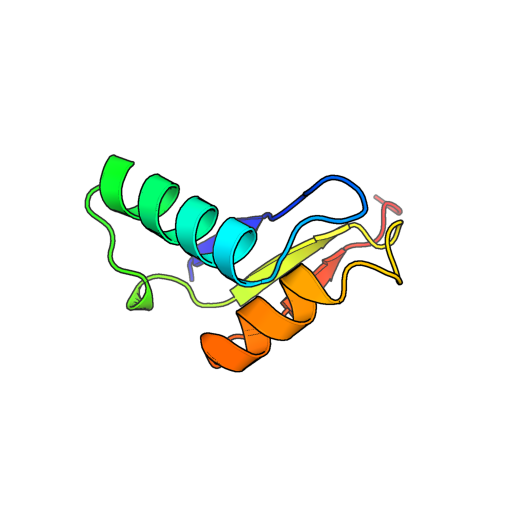 67 ? -0.875 -8.614 -20.982 1.00 61.94 67 SER A CA 1
ATOM 463 C C . SER A 1 67 ? -2.378 -8.719 -20.672 1.00 61.94 67 SER A C 1
ATOM 465 O O . SER A 1 67 ? -2.803 -9.616 -19.941 1.00 61.94 67 SER A O 1
ATOM 467 N N . ALA A 1 68 ? -3.166 -7.770 -21.186 1.00 53.34 68 ALA A N 1
ATOM 468 C CA . ALA A 1 68 ? -4.632 -7.829 -21.228 1.00 53.34 68 ALA A CA 1
ATOM 469 C C . ALA A 1 68 ? -5.142 -8.608 -22.451 1.00 53.34 68 ALA A C 1
ATOM 471 O O . ALA A 1 68 ? -4.557 -8.451 -23.548 1.00 53.34 68 ALA A O 1
#